Protein AF-A0A076HSZ0-F1 (afdb_monomer_lite)

Structure (mmCIF, N/CA/C/O backbone):
data_AF-A0A076HSZ0-F1
#
_entry.id   AF-A0A076HSZ0-F1
#
loop_
_atom_site.group_PDB
_atom_site.id
_atom_site.type_symbol
_atom_site.label_atom_id
_atom_site.label_alt_id
_atom_site.label_comp_id
_atom_site.label_asym_id
_atom_site.label_entity_id
_atom_site.label_seq_id
_atom_site.pdbx_PDB_ins_code
_atom_site.Cartn_x
_atom_site.Cartn_y
_atom_site.Cartn_z
_atom_site.occupancy
_atom_site.B_iso_or_equiv
_atom_site.auth_seq_id
_atom_site.auth_comp_id
_atom_site.auth_asym_id
_atom_site.auth_atom_id
_atom_site.pdbx_PDB_model_num
ATOM 1 N N . MET A 1 1 ? -27.735 -14.451 -6.733 1.00 47.34 1 MET A N 1
ATOM 2 C CA . MET A 1 1 ? -26.901 -14.411 -5.518 1.00 47.34 1 MET A CA 1
ATOM 3 C C . MET A 1 1 ? -25.781 -13.407 -5.777 1.00 47.34 1 MET A C 1
ATOM 5 O O . MET A 1 1 ? -24.765 -13.820 -6.316 1.00 47.34 1 MET A O 1
ATOM 9 N N . PRO A 1 2 ? -25.980 -12.095 -5.564 1.00 47.31 2 PRO A N 1
ATOM 10 C CA . PRO A 1 2 ? -24.868 -11.158 -5.640 1.00 47.31 2 PRO A CA 1
ATOM 11 C C . PRO A 1 2 ? -24.078 -11.257 -4.333 1.00 47.31 2 PRO A C 1
ATOM 13 O O . PRO A 1 2 ? -24.599 -10.968 -3.253 1.00 47.31 2 PRO A O 1
ATOM 16 N N . ASP A 1 3 ? -22.859 -11.768 -4.454 1.00 47.59 3 ASP A N 1
ATOM 17 C CA . ASP A 1 3 ? -21.829 -11.743 -3.427 1.00 47.59 3 ASP A CA 1
ATOM 18 C C . ASP A 1 3 ? -21.612 -10.279 -3.023 1.00 47.59 3 ASP A C 1
ATOM 20 O O . ASP A 1 3 ? -21.299 -9.431 -3.856 1.00 47.59 3 ASP A O 1
ATOM 24 N N . ARG A 1 4 ? -21.937 -9.951 -1.771 1.00 56.41 4 ARG A N 1
ATOM 25 C CA . ARG A 1 4 ? -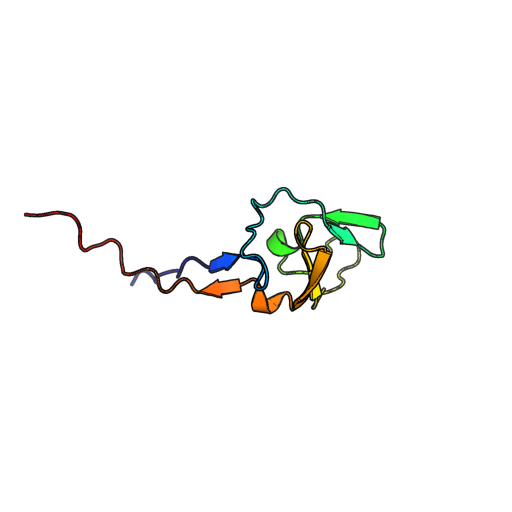21.777 -8.604 -1.220 1.00 56.41 4 ARG A CA 1
ATOM 26 C C . ARG A 1 4 ? -20.284 -8.357 -1.043 1.00 56.41 4 ARG A C 1
ATOM 28 O O . ARG A 1 4 ? -19.748 -8.647 0.026 1.00 56.41 4 ARG A O 1
ATOM 35 N N . GLU A 1 5 ? -19.638 -7.826 -2.074 1.00 56.84 5 GLU A N 1
ATOM 36 C CA . GLU A 1 5 ? -18.284 -7.292 -1.974 1.00 56.84 5 GLU A CA 1
ATOM 37 C C . GLU A 1 5 ? -18.276 -6.228 -0.869 1.00 56.84 5 GLU A C 1
ATOM 39 O O . GLU A 1 5 ? -18.865 -5.153 -0.969 1.00 56.84 5 GLU A O 1
ATOM 44 N N . THR A 1 6 ? -17.721 -6.599 0.281 1.00 54.69 6 THR A N 1
ATOM 45 C CA . THR A 1 6 ? -17.553 -5.663 1.389 1.00 54.69 6 THR A CA 1
ATOM 46 C C . THR A 1 6 ? -16.498 -4.666 0.927 1.00 54.69 6 THR A C 1
ATOM 48 O O . THR A 1 6 ? -15.419 -5.121 0.539 1.00 54.69 6 THR A O 1
ATOM 51 N N . PRO A 1 7 ? -16.769 -3.349 0.923 1.00 61.84 7 PRO A N 1
ATOM 52 C CA . PRO A 1 7 ? -15.778 -2.384 0.479 1.00 61.84 7 PRO A CA 1
ATOM 53 C C . PRO A 1 7 ? -14.557 -2.489 1.397 1.00 61.84 7 PRO A C 1
ATOM 55 O O . PRO A 1 7 ? -14.628 -2.230 2.601 1.00 61.84 7 PRO A O 1
ATOM 58 N N . LEU A 1 8 ? -13.442 -2.948 0.829 1.00 70.06 8 LEU A N 1
ATOM 59 C CA . LEU A 1 8 ? -12.152 -2.956 1.499 1.00 70.06 8 LEU A CA 1
ATOM 60 C C . LEU A 1 8 ? -11.669 -1.511 1.538 1.00 70.06 8 LEU A C 1
ATOM 62 O O . LEU A 1 8 ? -11.330 -0.932 0.509 1.00 70.06 8 LEU A O 1
ATOM 66 N N . VAL A 1 9 ? -11.678 -0.920 2.727 1.00 81.06 9 VAL A N 1
ATOM 67 C CA . VAL A 1 9 ? -11.158 0.426 2.942 1.00 81.06 9 VAL A CA 1
ATOM 68 C C . VAL A 1 9 ? -9.683 0.295 3.253 1.00 81.06 9 VAL A C 1
ATOM 70 O O . VAL A 1 9 ? -9.294 -0.335 4.238 1.00 81.06 9 VAL A O 1
ATOM 73 N N . ILE A 1 10 ? -8.857 0.897 2.411 1.00 84.56 10 ILE A N 1
ATOM 74 C CA . ILE A 1 10 ? -7.423 0.960 2.637 1.00 84.56 10 ILE A CA 1
ATOM 75 C C . ILE A 1 10 ? -7.162 2.212 3.467 1.00 84.56 10 ILE A C 1
ATOM 77 O O . ILE A 1 10 ? -7.470 3.320 3.042 1.00 84.56 10 ILE A O 1
ATOM 81 N N . ALA A 1 11 ? -6.639 2.051 4.677 1.00 87.44 11 ALA A N 1
ATOM 82 C CA . ALA A 1 11 ? -6.293 3.178 5.533 1.00 87.44 11 ALA A CA 1
ATOM 83 C C . ALA A 1 11 ? -5.127 2.822 6.448 1.00 87.44 11 ALA A C 1
ATOM 85 O O . ALA A 1 11 ? -5.087 1.740 7.035 1.00 87.44 11 ALA A O 1
ATOM 86 N N . CYS A 1 12 ? -4.205 3.762 6.646 1.00 87.12 12 CYS A N 1
ATOM 87 C CA . CYS A 1 12 ? -3.098 3.589 7.569 1.00 87.12 12 CYS A CA 1
ATOM 88 C C . CYS A 1 12 ? -3.639 3.280 8.974 1.00 87.12 12 CYS A C 1
ATOM 90 O O . CYS A 1 12 ? -4.379 4.094 9.539 1.00 87.12 12 CYS A O 1
ATOM 92 N N . PRO A 1 13 ? -3.228 2.171 9.612 1.00 84.81 13 PRO A N 1
ATOM 93 C CA . PRO A 1 13 ? -3.788 1.777 10.897 1.00 84.81 13 PRO A CA 1
ATOM 94 C C . PRO A 1 13 ? -3.425 2.718 12.053 1.00 84.81 13 PRO A C 1
ATOM 96 O O . PRO A 1 13 ? -4.066 2.658 13.101 1.00 84.81 13 PRO A O 1
ATOM 99 N N . LYS A 1 14 ? -2.412 3.578 11.871 1.00 85.38 14 LYS A N 1
ATOM 100 C CA . LYS A 1 14 ? -1.927 4.515 12.895 1.00 85.38 14 LYS A CA 1
ATOM 101 C C . LYS A 1 14 ? -2.553 5.903 12.807 1.00 85.38 14 LYS A C 1
ATOM 103 O O . LYS A 1 14 ? -2.884 6.480 13.834 1.00 85.38 14 LYS A O 1
ATOM 108 N N . CYS A 1 15 ? -2.662 6.454 11.600 1.00 87.69 15 CYS A N 1
ATOM 109 C CA . CYS A 1 15 ? -3.125 7.829 11.385 1.00 87.69 15 CYS A CA 1
ATOM 110 C C . CYS A 1 15 ? -4.438 7.919 10.602 1.00 87.69 15 CYS A C 1
ATOM 112 O O . CYS A 1 15 ? -4.952 9.014 10.409 1.00 87.69 15 CYS A O 1
ATOM 114 N N . ASN A 1 16 ? -4.986 6.779 10.170 1.00 84.31 16 ASN A N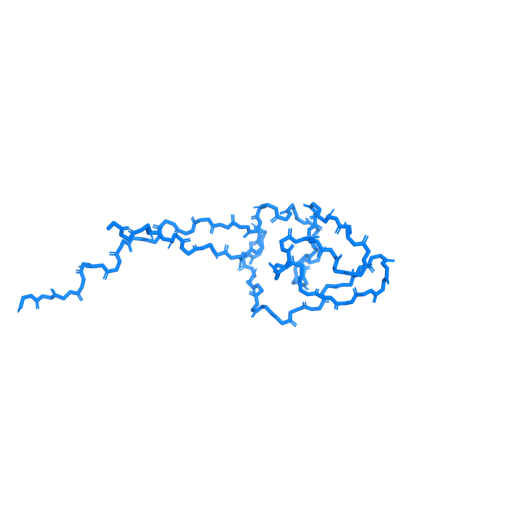 1
ATOM 115 C CA . ASN A 1 16 ? -6.222 6.682 9.398 1.00 84.31 16 ASN A CA 1
ATOM 116 C C . ASN A 1 16 ? -6.180 7.398 8.036 1.00 84.31 16 ASN A C 1
ATOM 118 O O . ASN A 1 16 ? -7.222 7.642 7.430 1.00 84.31 16 ASN A O 1
ATOM 122 N N . TRP A 1 17 ? -4.975 7.726 7.564 1.00 86.12 17 TRP A N 1
ATOM 123 C CA . TRP A 1 17 ? -4.736 8.292 6.246 1.00 86.12 17 TRP A CA 1
ATOM 124 C C . TRP A 1 17 ? -5.043 7.261 5.162 1.00 86.12 17 TRP A C 1
ATOM 126 O O . TRP A 1 17 ? -4.607 6.115 5.272 1.00 86.12 17 TRP A O 1
ATOM 136 N N . GLN A 1 18 ? -5.802 7.664 4.150 1.00 84.19 18 GLN A N 1
ATOM 137 C CA . GLN A 1 18 ? -6.258 6.789 3.079 1.00 84.19 18 GLN A CA 1
ATOM 138 C C . GLN A 1 18 ? -5.478 7.104 1.811 1.00 84.19 18 GLN A C 1
ATOM 140 O O . GLN A 1 18 ? -5.435 8.277 1.434 1.00 84.19 18 GLN A O 1
ATOM 145 N N . PRO A 1 19 ? -4.883 6.086 1.182 1.00 78.44 19 PRO A N 1
ATOM 146 C CA . PRO A 1 19 ? -4.351 6.234 -0.145 1.00 78.44 19 PRO A CA 1
ATOM 147 C C . PRO A 1 19 ? -5.490 6.354 -1.158 1.00 78.44 19 PRO A C 1
ATOM 149 O O . PRO A 1 19 ? -6.453 5.588 -1.121 1.00 78.44 19 PRO A O 1
ATOM 152 N N . GLU A 1 20 ? -5.397 7.335 -2.045 1.00 71.06 20 GLU A N 1
ATOM 153 C CA . GLU A 1 20 ? -6.343 7.584 -3.135 1.00 71.06 20 GLU A CA 1
ATOM 154 C C . GLU A 1 20 ? -5.964 6.835 -4.428 1.00 71.06 20 GLU A C 1
ATOM 156 O O . GLU A 1 20 ? -6.656 6.960 -5.438 1.00 71.06 20 GLU A O 1
ATOM 161 N N . GLY A 1 21 ? -4.916 6.001 -4.388 1.00 66.94 21 GLY A N 1
ATOM 162 C CA . GLY A 1 21 ? -4.485 5.165 -5.516 1.00 66.94 21 GLY A CA 1
ATOM 163 C C . GLY A 1 21 ? -3.600 5.911 -6.516 1.00 66.94 21 GLY A C 1
ATOM 164 O O . GLY A 1 21 ? -3.520 5.545 -7.686 1.00 66.94 21 GLY A O 1
ATOM 165 N N . GLY A 1 22 ? -2.986 7.008 -6.073 1.00 64.94 22 GLY A N 1
ATOM 166 C CA . GLY A 1 22 ? -2.050 7.810 -6.858 1.00 64.94 22 GLY A CA 1
ATOM 167 C C . GLY A 1 22 ? -0.708 7.994 -6.163 1.00 64.94 22 GLY A C 1
ATOM 168 O O . GLY A 1 22 ? 0.128 8.770 -6.639 1.00 64.94 22 GLY A O 1
ATOM 169 N N . GLU A 1 23 ? -0.493 7.335 -5.023 1.00 68.06 23 GLU A N 1
ATOM 170 C CA . GLU A 1 23 ? 0.716 7.559 -4.253 1.00 68.06 23 GLU A CA 1
ATOM 171 C C . GLU A 1 23 ? 1.866 6.689 -4.728 1.00 68.06 23 GLU A C 1
ATOM 173 O O . GLU A 1 23 ? 1.770 5.509 -5.053 1.00 68.06 23 GLU A O 1
ATOM 178 N N . GLN A 1 24 ? 3.011 7.342 -4.763 1.00 73.50 24 GLN A N 1
ATOM 179 C CA . GLN A 1 24 ? 4.212 6.841 -5.379 1.00 73.50 24 GLN A CA 1
ATOM 180 C C . GLN A 1 24 ? 5.086 6.187 -4.309 1.00 73.50 24 GLN A C 1
ATOM 182 O O . GLN A 1 24 ? 5.972 6.834 -3.746 1.00 73.50 24 GLN A O 1
ATOM 187 N N . TRP A 1 25 ? 4.849 4.905 -4.011 1.00 85.25 25 TRP A N 1
ATOM 188 C CA . TRP A 1 25 ? 5.802 4.137 -3.208 1.00 85.25 25 TRP A CA 1
ATOM 189 C C . TRP A 1 25 ? 6.987 3.733 -4.062 1.00 85.25 25 TRP A C 1
ATOM 191 O O . TRP A 1 25 ? 6.844 3.180 -5.151 1.00 85.25 25 TRP A O 1
ATOM 201 N N . GLN A 1 26 ? 8.180 3.996 -3.540 1.00 85.25 26 GLN A N 1
ATOM 202 C CA . GLN A 1 26 ? 9.418 3.625 -4.200 1.00 85.25 26 GLN A CA 1
ATOM 203 C C . GLN A 1 26 ? 9.913 2.265 -3.706 1.00 85.25 26 GLN A C 1
ATOM 205 O O . GLN A 1 26 ? 10.031 2.009 -2.505 1.00 85.25 26 GLN A O 1
ATOM 210 N N . CYS A 1 27 ? 10.243 1.393 -4.654 1.00 86.00 27 CYS A N 1
ATOM 211 C CA . CYS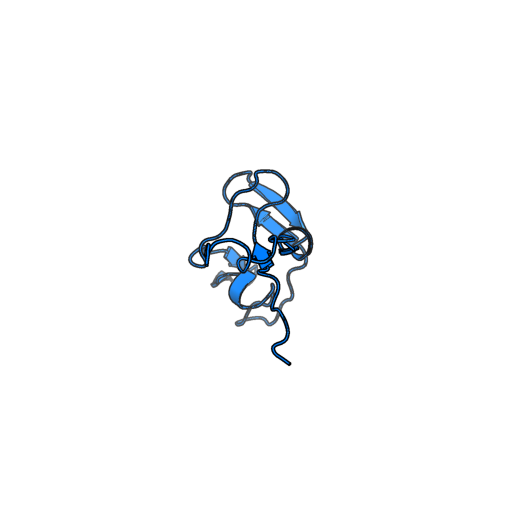 A 1 27 ? 10.790 0.072 -4.382 1.00 86.00 27 CYS A CA 1
ATOM 212 C C . CYS A 1 27 ? 12.268 0.199 -4.045 1.00 86.00 27 CYS A C 1
ATOM 214 O O . CYS A 1 27 ? 12.952 1.099 -4.518 1.00 86.00 27 CYS A O 1
ATOM 216 N N . SER A 1 28 ? 12.828 -0.837 -3.425 1.00 85.19 28 SER A N 1
ATOM 217 C CA . SER A 1 28 ? 14.280 -1.046 -3.423 1.00 85.19 28 SER A CA 1
ATOM 218 C C . SER A 1 28 ? 14.884 -1.176 -4.830 1.00 85.19 28 SER A C 1
ATOM 220 O O . SER A 1 28 ? 16.089 -1.020 -4.975 1.00 85.19 28 SER A O 1
ATOM 222 N N . CYS A 1 29 ? 14.080 -1.487 -5.855 1.00 87.31 29 CYS A N 1
ATOM 223 C CA . CYS A 1 29 ? 14.513 -1.519 -7.255 1.00 87.31 29 CYS A CA 1
ATOM 224 C C . CYS A 1 29 ? 14.323 -0.180 -7.995 1.00 87.31 29 CYS A C 1
ATOM 226 O O . CYS A 1 29 ? 14.343 -0.173 -9.222 1.00 87.31 29 CYS A O 1
ATOM 228 N N . ASP A 1 30 ? 14.079 0.918 -7.269 1.00 87.19 30 ASP A N 1
ATOM 229 C CA . ASP A 1 30 ? 13.836 2.274 -7.794 1.00 87.19 30 ASP A CA 1
ATOM 230 C C . ASP A 1 30 ? 12.539 2.443 -8.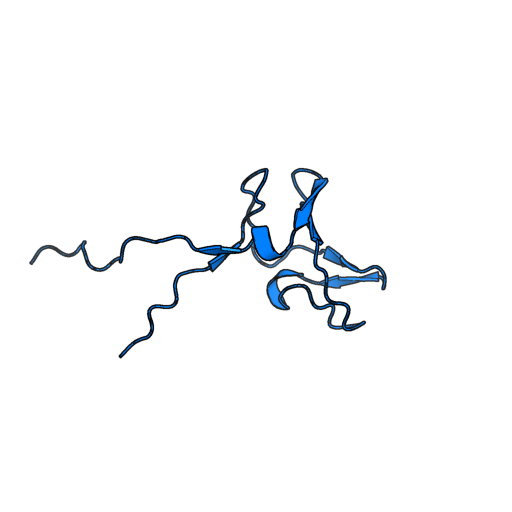610 1.00 87.19 30 ASP A C 1
ATOM 232 O O . ASP A 1 30 ? 12.208 3.530 -9.072 1.00 87.19 30 ASP A O 1
ATOM 236 N N . HIS A 1 31 ? 11.751 1.376 -8.754 1.00 87.44 31 HIS A N 1
ATOM 237 C CA . HIS A 1 31 ? 10.445 1.452 -9.391 1.00 87.44 31 HIS A CA 1
ATOM 238 C C . HIS A 1 31 ? 9.448 2.146 -8.468 1.00 87.44 31 HIS A C 1
ATOM 240 O O . HIS A 1 31 ? 9.376 1.824 -7.282 1.00 87.44 31 HIS A O 1
ATOM 246 N N . ILE A 1 32 ? 8.679 3.074 -9.023 1.00 86.88 32 ILE A N 1
ATOM 247 C CA . ILE A 1 32 ? 7.646 3.813 -8.311 1.00 86.88 32 ILE A CA 1
ATOM 248 C C . ILE A 1 32 ? 6.295 3.272 -8.761 1.00 86.88 32 ILE A C 1
ATOM 250 O O . ILE A 1 32 ? 5.984 3.333 -9.950 1.00 86.88 32 ILE A O 1
ATOM 254 N N . TRP A 1 33 ? 5.512 2.744 -7.827 1.00 85.44 33 TRP A N 1
ATOM 255 C CA . TRP A 1 33 ? 4.175 2.227 -8.103 1.00 85.44 33 TRP A CA 1
ATOM 256 C C . TRP A 1 33 ? 3.296 2.332 -6.863 1.00 85.44 33 TRP A C 1
ATOM 258 O O . TRP A 1 33 ? 3.782 2.530 -5.745 1.00 85.44 33 TRP A O 1
ATOM 268 N N . ASP A 1 34 ? 1.995 2.188 -7.075 1.00 85.12 34 ASP A N 1
ATOM 269 C CA . ASP A 1 34 ? 1.047 2.111 -5.983 1.00 85.12 34 ASP A CA 1
ATOM 270 C C . ASP A 1 34 ? 1.058 0.689 -5.408 1.00 85.12 34 ASP A C 1
ATOM 272 O O . ASP A 1 34 ? 0.669 -0.281 -6.063 1.00 85.12 34 ASP A O 1
ATOM 276 N N . THR A 1 35 ? 1.550 0.542 -4.173 1.00 84.19 35 THR A N 1
ATOM 277 C CA . THR A 1 35 ? 1.602 -0.777 -3.533 1.00 84.19 35 THR A CA 1
ATOM 278 C C . THR A 1 35 ? 0.218 -1.372 -3.305 1.00 84.19 35 THR A C 1
ATOM 280 O O . THR A 1 35 ? 0.130 -2.578 -3.130 1.00 84.19 35 THR A O 1
ATOM 283 N N . PHE A 1 36 ? -0.862 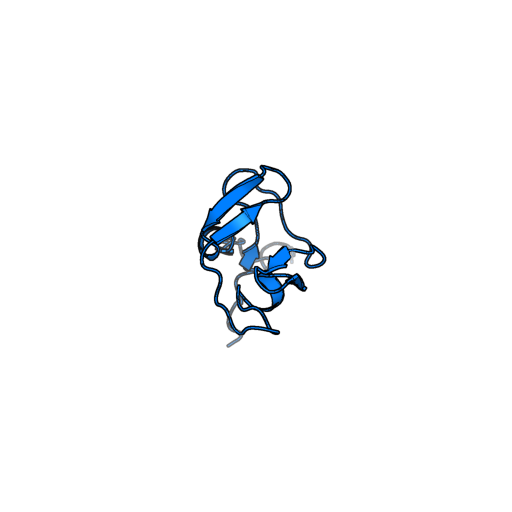-0.595 -3.291 1.00 82.62 36 PHE A N 1
ATOM 284 C CA . PHE A 1 36 ? -2.205 -1.141 -3.108 1.00 82.62 36 PHE A CA 1
ATOM 285 C C . PHE A 1 36 ? -2.818 -1.648 -4.410 1.00 82.62 36 PHE A C 1
ATOM 287 O O . PHE A 1 36 ? -3.588 -2.606 -4.369 1.00 82.62 36 PHE A O 1
ATOM 294 N N . GLU A 1 37 ? -2.424 -1.094 -5.558 1.00 81.25 37 GLU A N 1
ATOM 295 C CA . GLU A 1 37 ? -2.889 -1.546 -6.877 1.00 81.25 37 GLU A CA 1
ATOM 296 C C . GLU A 1 37 ? -2.500 -3.011 -7.158 1.00 81.25 37 GLU A C 1
ATOM 298 O O . GLU A 1 37 ? -3.272 -3.778 -7.734 1.00 81.25 37 GLU A O 1
ATOM 303 N N . THR A 1 38 ? -1.330 -3.433 -6.676 1.00 83.44 38 THR A N 1
ATOM 304 C CA . THR A 1 38 ? -0.793 -4.795 -6.838 1.00 83.44 38 THR A CA 1
ATOM 305 C C . THR A 1 38 ? -0.731 -5.589 -5.531 1.00 83.44 38 THR A C 1
ATOM 307 O O . THR A 1 38 ? 0.011 -6.567 -5.428 1.00 83.44 38 THR A O 1
ATOM 310 N N . ALA A 1 39 ? -1.472 -5.166 -4.502 1.00 81.94 39 ALA A N 1
ATOM 311 C CA . ALA A 1 39 ? -1.490 -5.800 -3.179 1.00 81.94 39 ALA A CA 1
ATOM 312 C C . ALA A 1 39 ? -0.094 -6.036 -2.557 1.00 81.94 39 ALA A C 1
ATOM 314 O O . ALA A 1 39 ? 0.149 -7.033 -1.875 1.00 81.94 39 ALA A O 1
ATOM 315 N N . GLY A 1 40 ? 0.838 -5.120 -2.804 1.00 84.31 40 GLY A N 1
ATOM 316 C CA . GLY A 1 40 ? 2.193 -5.102 -2.271 1.00 84.31 40 GLY A CA 1
ATOM 317 C C . GLY A 1 40 ? 3.230 -5.710 -3.209 1.00 84.31 40 GLY A C 1
ATOM 318 O O . GLY A 1 40 ? 4.406 -5.729 -2.854 1.00 84.31 40 GLY A O 1
ATOM 319 N N . GLU A 1 41 ? 2.853 -6.192 -4.394 1.00 88.12 41 GLU A N 1
ATOM 320 C CA . GLU A 1 41 ? 3.787 -6.805 -5.340 1.00 88.12 41 GLU A CA 1
ATOM 321 C C . GLU A 1 41 ? 4.404 -5.767 -6.284 1.00 88.12 41 GLU A C 1
ATOM 323 O O . GLU A 1 41 ? 3.712 -5.070 -7.017 1.00 88.12 41 GLU A O 1
ATOM 328 N N . CYS A 1 42 ? 5.728 -5.652 -6.314 1.00 89.25 42 CYS A N 1
ATOM 329 C CA . CYS A 1 42 ? 6.370 -4.764 -7.279 1.00 89.25 42 CYS A CA 1
ATOM 330 C C . CYS A 1 42 ? 6.303 -5.350 -8.702 1.00 89.25 42 CYS A C 1
ATOM 332 O O . CYS A 1 42 ? 6.906 -6.397 -8.918 1.00 89.25 42 CYS A O 1
ATOM 334 N N . PRO A 1 43 ? 5.720 -4.677 -9.709 1.00 86.25 43 PRO A N 1
ATOM 335 C CA . PRO A 1 43 ? 5.635 -5.223 -11.071 1.00 86.25 43 PRO A CA 1
ATOM 336 C C . PRO A 1 43 ? 6.999 -5.320 -11.780 1.00 86.25 43 PRO A C 1
ATOM 338 O O . PRO A 1 43 ? 7.153 -6.059 -12.747 1.00 86.25 43 PRO A O 1
ATOM 341 N N . ALA A 1 44 ? 8.010 -4.584 -11.306 1.00 88.00 44 ALA A N 1
ATOM 342 C CA . ALA A 1 44 ? 9.353 -4.609 -11.883 1.00 88.00 44 ALA A CA 1
ATOM 343 C C . ALA A 1 44 ? 10.224 -5.752 -11.336 1.00 88.00 44 ALA A C 1
ATOM 345 O O . ALA A 1 44 ? 10.944 -6.402 -12.090 1.00 88.00 44 ALA A O 1
ATOM 346 N N . CYS A 1 45 ? 10.188 -5.986 -10.020 1.00 90.38 45 CYS A N 1
ATOM 347 C CA . CYS A 1 45 ? 11.049 -6.973 -9.356 1.00 90.38 45 CYS A CA 1
ATOM 348 C C . CYS A 1 45 ? 10.292 -8.151 -8.729 1.00 90.38 45 CYS A C 1
ATOM 350 O O . CYS A 1 45 ? 10.932 -9.031 -8.157 1.00 90.38 45 CYS A O 1
ATOM 352 N N . TYR A 1 46 ? 8.960 -8.165 -8.819 1.00 88.12 46 TYR A N 1
ATOM 353 C CA . TYR A 1 46 ? 8.050 -9.172 -8.253 1.00 88.12 46 TYR A CA 1
ATOM 354 C C . TYR A 1 46 ? 8.232 -9.390 -6.747 1.00 88.12 46 TYR A C 1
ATOM 356 O O . TYR A 1 46 ? 7.963 -10.454 -6.196 1.00 88.12 46 TYR A O 1
ATOM 364 N N . LYS A 1 47 ? 8.743 -8.368 -6.054 1.00 88.25 47 LYS A N 1
ATOM 365 C CA . LYS A 1 47 ? 8.931 -8.410 -4.609 1.00 88.25 47 LYS A CA 1
ATOM 366 C C . LYS A 1 47 ? 7.601 -8.131 -3.924 1.00 88.25 47 LYS A C 1
ATOM 368 O O . LYS A 1 47 ? 7.055 -7.044 -4.093 1.00 88.25 47 LYS A O 1
ATOM 373 N N . GLN A 1 48 ? 7.157 -9.076 -3.102 1.00 89.75 48 GLN A N 1
ATOM 374 C CA . GLN A 1 48 ? 6.019 -8.906 -2.207 1.00 89.75 48 GLN A CA 1
ATOM 375 C C . GLN A 1 48 ? 6.440 -8.112 -0.964 1.00 89.75 48 GLN A C 1
ATOM 377 O O . GLN A 1 48 ? 7.246 -8.573 -0.148 1.00 89.75 48 GLN A O 1
ATOM 382 N N . TRP A 1 49 ? 5.888 -6.916 -0.808 1.00 87.19 49 TRP A N 1
ATOM 383 C CA . TRP A 1 49 ? 6.068 -6.086 0.373 1.00 87.19 49 TRP A CA 1
ATOM 384 C C . TRP A 1 49 ? 5.044 -6.471 1.440 1.00 87.19 49 TRP A C 1
ATOM 386 O O . TRP A 1 49 ? 3.839 -6.429 1.217 1.00 87.19 49 TRP A O 1
ATOM 396 N N . GLN A 1 50 ? 5.545 -6.872 2.609 1.00 89.12 50 GLN A N 1
ATOM 397 C CA . GLN A 1 50 ? 4.720 -7.182 3.783 1.00 89.12 50 GLN A CA 1
ATOM 398 C C . GLN A 1 50 ? 4.468 -5.945 4.649 1.00 89.12 50 GLN A C 1
ATOM 400 O O . GLN A 1 50 ? 3.506 -5.917 5.408 1.00 89.12 50 GLN A O 1
ATOM 405 N N . ASP A 1 51 ? 5.290 -4.908 4.494 1.00 89.38 51 ASP A N 1
ATOM 406 C CA . ASP A 1 51 ? 5.228 -3.661 5.244 1.00 89.38 51 ASP A CA 1
ATOM 407 C C . ASP A 1 51 ? 5.137 -2.486 4.272 1.00 89.38 51 ASP A C 1
ATOM 409 O O . ASP A 1 51 ? 5.961 -2.355 3.362 1.00 89.38 51 ASP A O 1
ATOM 413 N N . THR A 1 52 ? 4.167 -1.603 4.496 1.00 87.31 52 THR A N 1
ATOM 414 C CA . THR A 1 52 ? 3.990 -0.366 3.732 1.00 87.31 52 THR A CA 1
ATOM 415 C C . THR A 1 52 ? 4.312 0.832 4.612 1.00 87.31 52 THR A C 1
ATOM 417 O O . THR A 1 52 ? 3.857 0.951 5.755 1.00 87.31 52 THR A O 1
ATOM 420 N N . TRP A 1 53 ? 5.110 1.744 4.068 1.00 86.19 53 TRP A N 1
ATOM 421 C CA . TRP A 1 53 ? 5.451 2.999 4.724 1.00 86.19 53 TRP A CA 1
ATOM 422 C C . TRP A 1 53 ? 4.334 4.017 4.540 1.00 86.19 53 TRP A C 1
ATOM 424 O O . TRP A 1 53 ? 3.920 4.292 3.421 1.00 86.19 53 TRP A O 1
ATOM 434 N N . CYS A 1 54 ? 3.850 4.608 5.628 1.00 87.25 54 CYS A N 1
ATOM 435 C CA . CYS A 1 54 ? 2.863 5.676 5.516 1.00 87.25 54 CYS A CA 1
ATOM 436 C C . CYS A 1 54 ? 3.531 7.019 5.198 1.00 87.25 54 CYS A C 1
ATOM 438 O O . CYS A 1 54 ? 4.409 7.449 5.941 1.00 87.25 54 CYS A O 1
ATOM 440 N N . LEU A 1 55 ? 3.062 7.717 4.159 1.00 83.00 55 LEU A N 1
ATOM 441 C CA . LEU A 1 55 ? 3.583 9.032 3.755 1.00 83.00 55 LEU A CA 1
ATOM 442 C C . LEU A 1 55 ? 3.211 10.165 4.726 1.00 83.00 55 LEU A C 1
ATOM 444 O O . LEU A 1 55 ? 3.882 11.188 4.777 1.00 83.00 55 LEU A O 1
ATOM 448 N N . THR A 1 56 ? 2.160 9.980 5.531 1.00 86.50 56 THR A N 1
ATOM 449 C CA . THR A 1 56 ? 1.755 10.959 6.550 1.00 86.50 56 THR A CA 1
ATOM 450 C C . THR A 1 56 ? 2.549 10.766 7.840 1.00 86.50 56 THR A C 1
ATOM 452 O O . THR A 1 56 ? 3.309 11.640 8.256 1.00 86.50 56 THR A O 1
ATOM 455 N N . CYS A 1 57 ? 2.410 9.607 8.492 1.00 87.88 57 CYS A N 1
ATOM 456 C CA . CYS A 1 57 ? 3.028 9.379 9.802 1.00 87.88 57 CYS A CA 1
ATOM 457 C C . CYS A 1 57 ? 4.466 8.846 9.734 1.00 87.88 57 CYS A C 1
ATOM 459 O O . CYS A 1 57 ? 5.076 8.661 10.787 1.00 87.88 57 CYS A O 1
ATOM 461 N N . HIS A 1 58 ? 4.995 8.577 8.533 1.00 85.75 58 HIS A N 1
ATOM 462 C CA . HIS A 1 58 ? 6.350 8.058 8.294 1.00 85.75 58 HIS A CA 1
ATOM 463 C C . HIS A 1 58 ? 6.691 6.813 9.125 1.00 85.75 58 HIS A C 1
ATOM 465 O O . HIS A 1 58 ? 7.848 6.537 9.431 1.00 85.75 58 HIS A O 1
ATOM 471 N N . CYS A 1 59 ? 5.667 6.049 9.505 1.00 85.56 59 CYS A N 1
ATOM 472 C CA . CYS A 1 59 ? 5.821 4.803 10.229 1.00 85.56 59 CYS A CA 1
ATOM 473 C C . CYS A 1 59 ? 5.612 3.629 9.272 1.00 85.56 59 CYS A C 1
ATOM 475 O O . CYS A 1 59 ? 4.609 3.622 8.545 1.00 85.56 59 CYS A O 1
ATOM 477 N N . PRO A 1 60 ? 6.472 2.600 9.324 1.00 85.88 60 PRO A N 1
ATOM 478 C CA . PRO A 1 60 ? 6.152 1.326 8.706 1.00 85.88 60 PRO A CA 1
ATOM 479 C C . PRO A 1 60 ? 4.927 0.730 9.407 1.00 85.88 60 PRO A C 1
ATOM 481 O O . PRO A 1 60 ? 4.767 0.836 10.631 1.00 85.88 60 PRO A O 1
ATOM 484 N N . SER A 1 61 ? 4.025 0.164 8.618 1.00 87.12 61 SER A N 1
ATOM 485 C CA . SER A 1 61 ? 2.862 -0.585 9.090 1.00 87.12 61 SER A CA 1
ATOM 486 C C . SER A 1 61 ? 2.677 -1.807 8.198 1.00 87.12 61 SER A C 1
ATOM 488 O O . SER A 1 61 ? 2.843 -1.692 6.985 1.00 87.12 61 SER A O 1
ATOM 490 N N . GLU A 1 62 ? 2.307 -2.946 8.779 1.00 87.88 62 GLU A N 1
ATOM 491 C CA . GLU A 1 62 ? 2.028 -4.175 8.026 1.00 87.88 62 GLU A CA 1
ATOM 492 C C . GLU A 1 62 ? 1.001 -3.904 6.929 1.00 87.88 62 GLU A C 1
ATOM 494 O O . GLU A 1 62 ? -0.082 -3.400 7.223 1.00 87.88 62 GLU A O 1
ATOM 499 N N . HIS A 1 63 ? 1.315 -4.265 5.686 1.00 85.56 63 HIS A N 1
ATOM 500 C CA . HIS A 1 63 ? 0.468 -4.069 4.510 1.00 85.56 63 HIS A CA 1
ATOM 501 C C . HIS A 1 63 ? -0.936 -4.659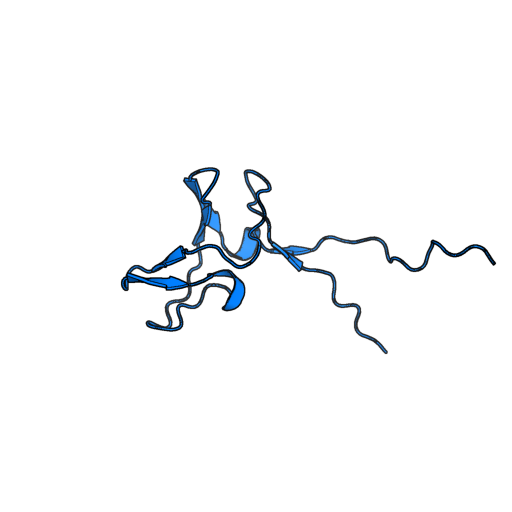 4.726 1.00 85.56 63 HIS A C 1
ATOM 503 O O . HIS A 1 63 ? -1.936 -4.009 4.439 1.00 85.56 63 HIS A O 1
ATOM 509 N N . ALA A 1 64 ? -1.027 -5.835 5.358 1.00 83.44 64 ALA A N 1
ATOM 510 C CA . ALA A 1 64 ? -2.297 -6.467 5.721 1.00 83.44 64 ALA A CA 1
ATOM 511 C C . ALA A 1 64 ? -3.166 -5.604 6.659 1.00 83.44 64 ALA A C 1
ATOM 513 O O . ALA A 1 64 ? -4.388 -5.603 6.538 1.00 83.44 64 ALA A O 1
ATOM 514 N N . ALA A 1 65 ? -2.551 -4.836 7.564 1.00 85.44 65 ALA A N 1
ATOM 515 C CA . ALA A 1 65 ? -3.260 -3.983 8.519 1.00 85.44 65 ALA A CA 1
ATOM 516 C C . ALA A 1 65 ? -3.850 -2.711 7.884 1.00 85.44 65 ALA A C 1
ATOM 518 O O . ALA A 1 65 ? -4.641 -2.017 8.532 1.00 85.44 65 ALA A O 1
ATOM 519 N N . TRP A 1 66 ? -3.475 -2.398 6.639 1.00 85.69 66 TRP A N 1
ATOM 520 C CA . TRP A 1 66 ? -4.092 -1.314 5.878 1.00 85.69 66 TRP A CA 1
ATOM 521 C C . TRP A 1 66 ? -5.472 -1.694 5.351 1.00 85.69 66 TRP A C 1
ATOM 523 O O . TRP A 1 66 ? -6.334 -0.823 5.267 1.00 85.69 66 TRP A O 1
ATOM 533 N N . TYR A 1 67 ? -5.703 -2.973 5.041 1.00 84.06 67 TYR A N 1
ATOM 534 C CA . TYR A 1 67 ? -6.998 -3.458 4.572 1.00 84.06 67 TYR A CA 1
ATOM 535 C C . TYR A 1 67 ? -7.961 -3.589 5.744 1.00 84.06 67 TYR A C 1
ATOM 537 O O . TYR A 1 67 ? -7.936 -4.555 6.512 1.00 84.06 67 TYR A O 1
ATOM 545 N N . ARG A 1 68 ? -8.844 -2.606 5.881 1.00 79.69 68 ARG A N 1
ATOM 546 C CA . ARG A 1 68 ? -9.940 -2.646 6.839 1.00 79.69 68 ARG A CA 1
ATOM 547 C C . ARG A 1 68 ? -11.205 -3.053 6.113 1.00 79.69 68 ARG A C 1
ATOM 549 O O . ARG A 1 68 ? -11.640 -2.413 5.162 1.00 79.69 68 ARG A O 1
ATOM 556 N N . GLN A 1 69 ? -11.820 -4.125 6.591 1.00 67.94 69 GLN A N 1
ATOM 557 C CA . GLN A 1 69 ? -13.192 -4.430 6.225 1.00 67.94 69 GLN A CA 1
ATOM 558 C C . GLN A 1 69 ? -14.078 -3.433 6.961 1.00 67.94 69 GLN A C 1
ATOM 560 O O . GLN A 1 69 ? -14.346 -3.599 8.155 1.00 67.94 69 GLN A O 1
ATOM 565 N N . ASP A 1 70 ? -14.504 -2.380 6.269 1.00 62.41 70 ASP A N 1
ATOM 566 C CA . ASP A 1 70 ? -15.591 -1.574 6.791 1.00 62.41 70 ASP A CA 1
ATOM 567 C C . ASP A 1 70 ? -16.831 -2.466 6.763 1.00 62.41 70 ASP A C 1
ATOM 569 O O . ASP A 1 70 ? -17.289 -2.894 5.702 1.00 62.41 70 ASP A O 1
ATOM 573 N N . LYS A 1 71 ? -17.344 -2.835 7.942 1.00 53.31 71 LYS A N 1
ATOM 574 C CA . LYS A 1 71 ? -18.616 -3.558 8.067 1.00 53.31 71 LYS A CA 1
ATOM 575 C C . LYS A 1 71 ? -19.769 -2.599 7.774 1.00 53.31 71 LYS A C 1
ATOM 577 O O . LYS A 1 71 ? -20.653 -2.420 8.613 1.00 53.31 71 LYS A O 1
ATOM 582 N N . GLY A 1 72 ? -19.725 -1.975 6.600 1.00 48.81 72 GLY A N 1
ATOM 583 C CA . GLY A 1 72 ? -20.692 -1.024 6.102 1.00 48.81 72 GLY A CA 1
ATOM 584 C C . GLY A 1 72 ? -22.067 -1.658 6.146 1.00 48.81 72 GLY A C 1
ATOM 585 O O . GLY A 1 72 ? -22.385 -2.579 5.390 1.00 48.81 72 GLY A O 1
ATOM 586 N N . LEU A 1 73 ? -22.853 -1.181 7.107 1.00 48.50 73 LEU A N 1
ATOM 587 C CA . LEU A 1 73 ? -24.270 -1.444 7.270 1.00 48.50 73 LEU A CA 1
ATOM 588 C C . LEU A 1 73 ? -24.930 -1.388 5.888 1.00 48.50 73 LEU A C 1
ATOM 590 O O . LEU A 1 73 ? -24.677 -0.447 5.131 1.00 48.50 73 LEU A O 1
ATOM 594 N N . PRO A 1 74 ? -25.733 -2.384 5.507 1.00 44.25 74 PRO A N 1
ATOM 595 C CA . PRO A 1 74 ? -26.128 -2.478 4.124 1.00 44.25 74 PRO A CA 1
ATOM 596 C C . PRO A 1 74 ? -27.021 -1.288 3.744 1.00 44.25 74 PRO A C 1
ATOM 598 O O . PRO A 1 74 ? -28.042 -1.031 4.382 1.00 44.25 74 PRO A O 1
ATOM 601 N N . LEU A 1 75 ? -26.640 -0.587 2.672 1.00 51.75 75 LEU A N 1
ATOM 602 C CA . LEU A 1 75 ? -27.289 0.612 2.118 1.00 51.75 75 LEU A CA 1
ATOM 603 C C . LEU A 1 75 ? -28.751 0.409 1.646 1.00 51.75 75 LEU A C 1
ATOM 605 O O . LEU A 1 75 ? -29.314 1.287 1.002 1.00 51.75 75 LEU A O 1
ATOM 609 N N . PHE A 1 76 ? -29.405 -0.714 1.967 1.00 54.75 76 PHE A N 1
ATOM 610 C CA . PHE A 1 76 ? -30.792 -0.994 1.570 1.00 54.75 76 PHE A CA 1
ATOM 611 C C . PHE A 1 76 ? -31.865 -0.451 2.535 1.00 54.75 76 PHE A C 1
ATOM 613 O O . PHE A 1 76 ? -33.046 -0.675 2.291 1.00 54.75 76 PHE A O 1
ATOM 620 N N . VAL A 1 77 ? -31.510 0.247 3.622 1.00 50.19 77 VAL A N 1
ATOM 621 C CA . VAL A 1 77 ? -32.486 0.717 4.637 1.00 50.19 77 VAL A CA 1
ATOM 622 C C . VAL A 1 77 ? -32.992 2.156 4.456 1.00 50.19 77 VAL A C 1
ATOM 624 O O . VAL A 1 77 ? -33.724 2.650 5.307 1.00 50.19 77 VAL A O 1
ATOM 627 N N . ILE A 1 78 ? -32.662 2.834 3.355 1.00 51.28 78 ILE A N 1
ATOM 628 C CA . ILE A 1 78 ? -33.114 4.213 3.093 1.00 51.28 78 ILE A CA 1
ATOM 629 C C . ILE A 1 78 ? -33.821 4.348 1.746 1.00 51.28 78 ILE A C 1
ATOM 631 O O . ILE A 1 78 ? -33.354 5.059 0.870 1.00 51.28 78 ILE A O 1
ATOM 635 N N . LEU A 1 79 ? -34.988 3.715 1.610 1.00 41.44 79 LEU A N 1
ATOM 636 C CA . LEU A 1 79 ? -36.096 4.290 0.840 1.00 41.44 79 LEU A CA 1
ATOM 637 C C . LEU A 1 79 ? -37.417 3.982 1.576 1.00 41.44 79 LEU A C 1
ATOM 639 O O . LEU A 1 79 ? -37.797 2.813 1.651 1.00 41.44 79 LEU A O 1
ATOM 643 N N . PRO A 1 80 ? -38.106 4.980 2.168 1.00 54.41 80 PRO A N 1
ATOM 644 C CA . PRO A 1 80 ? -39.478 4.803 2.630 1.00 54.41 80 PRO A CA 1
ATOM 645 C C . PRO A 1 80 ? -40.416 4.636 1.423 1.00 54.41 80 PRO A C 1
ATOM 647 O O . PRO A 1 80 ? -40.393 5.457 0.512 1.00 54.41 80 PRO A O 1
ATOM 650 N N . ASN A 1 81 ? -41.175 3.536 1.475 1.00 50.19 81 ASN A N 1
ATOM 651 C CA . ASN A 1 81 ? -42.402 3.168 0.752 1.00 50.19 81 ASN A CA 1
ATOM 652 C C . ASN A 1 81 ? -42.936 4.119 -0.332 1.00 50.19 81 ASN A C 1
ATOM 654 O O . ASN A 1 81 ? -43.460 5.192 0.048 1.00 50.19 81 ASN A O 1
#

Sequence (81 aa):
MPDRETPLVIACPKCNWQPEGGEQWQCSCDHIWDTFETAGECPACYKQWQDTWCLTCHCPSEHAAWYRQDKGLPLFVILPN

Secondary structure (DSSP, 8-state):
-------EEE--TTT-----S---EEPTTS-EE-TTTTTTB-TTT--B-SEEE-TTT--EEEGGGGEEE-----GGG----

pLDDT: mean 76.34, std 14.77, range [41.44, 90.38]

Foldseek 3Di:
DPDPPQPFFFADLPPRHGDPQPAFDADPVRHTGDCVVVLQADPVPRDRDQWDQDPVVRDIDGSVSRGDRPPPDDPPPPDDD

Radius of gyration: 15.85 Å; chains: 1; bounding box: 57×25×25 Å